Protein AF-A0A4R8V2K6-F1 (afdb_monomer_lite)

Organism: NCBI:txid1259145

pLDDT: mean 84.8, std 14.38, range [39.97, 96.62]

Structure (mmCIF, N/CA/C/O backbone):
data_AF-A0A4R8V2K6-F1
#
_entry.id   AF-A0A4R8V2K6-F1
#
loop_
_atom_site.group_PDB
_atom_site.id
_atom_site.type_symbol
_atom_site.label_atom_id
_atom_site.label_alt_id
_atom_site.label_comp_id
_atom_site.label_asym_id
_atom_site.label_entity_id
_atom_site.label_seq_id
_atom_site.pdbx_PDB_ins_code
_atom_site.Cartn_x
_atom_site.Cartn_y
_atom_site.Cartn_z
_atom_site.occupancy
_atom_site.B_iso_or_equiv
_atom_site.auth_seq_id
_atom_site.auth_comp_id
_atom_site.auth_asym_id
_atom_site.auth_atom_id
_atom_site.pdbx_PDB_model_num
ATOM 1 N N . MET A 1 1 ? -30.442 10.013 39.631 1.00 39.97 1 MET A N 1
ATOM 2 C CA . MET A 1 1 ? -30.059 8.666 39.160 1.00 39.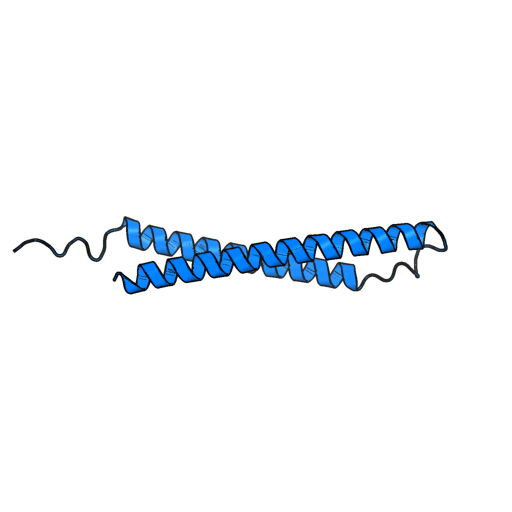97 1 MET A CA 1
ATOM 3 C C . MET A 1 1 ? -30.163 8.704 37.647 1.00 39.97 1 MET A C 1
ATOM 5 O O . MET A 1 1 ? -31.081 8.143 37.078 1.00 39.97 1 MET A O 1
ATOM 9 N N . GLU A 1 2 ? -29.272 9.472 37.035 1.00 54.19 2 GLU A N 1
ATOM 10 C CA . GLU A 1 2 ? -29.142 9.714 35.597 1.00 54.19 2 GLU A CA 1
ATOM 11 C C . GLU A 1 2 ? -27.644 9.947 35.422 1.00 54.19 2 GLU A C 1
ATOM 13 O O . GLU A 1 2 ? -27.140 10.855 36.068 1.00 54.19 2 GLU A O 1
ATOM 18 N N . ASP A 1 3 ? -26.948 9.036 34.736 1.00 45.44 3 ASP A N 1
ATOM 19 C CA . ASP A 1 3 ? -25.587 9.195 34.179 1.00 45.44 3 ASP A CA 1
ATOM 20 C C . ASP A 1 3 ? -25.106 7.832 33.634 1.00 45.44 3 ASP A C 1
ATOM 22 O O . ASP A 1 3 ? -24.102 7.268 34.065 1.00 45.44 3 ASP A O 1
ATOM 26 N N . LEU A 1 4 ? -25.875 7.237 32.713 1.00 51.41 4 LEU A N 1
ATOM 27 C CA . LEU A 1 4 ? -25.501 5.987 32.024 1.00 51.41 4 LEU A CA 1
ATOM 28 C C . LEU A 1 4 ? -25.654 6.061 30.493 1.00 51.41 4 LEU A C 1
ATOM 30 O O . LEU A 1 4 ? -25.443 5.060 29.817 1.00 51.41 4 LEU A O 1
ATOM 34 N N . ASP A 1 5 ? -25.9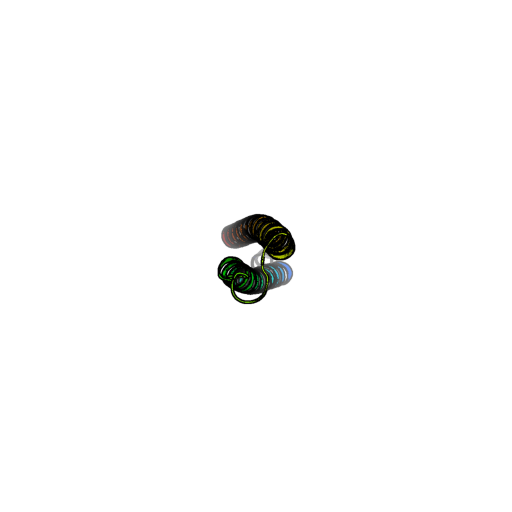34 7.241 29.931 1.00 49.78 5 ASP A N 1
ATOM 35 C CA . ASP A 1 5 ? -26.085 7.429 28.476 1.00 49.78 5 ASP A CA 1
ATOM 36 C C . ASP A 1 5 ? -24.766 7.764 27.749 1.00 49.78 5 ASP A C 1
ATOM 38 O O . ASP A 1 5 ? -24.729 7.846 26.521 1.00 49.78 5 ASP A O 1
ATOM 42 N N . TRP A 1 6 ? -23.647 7.926 28.468 1.00 49.69 6 TRP A N 1
ATOM 43 C CA . TRP A 1 6 ? -22.354 8.258 27.849 1.00 49.69 6 TRP A CA 1
ATOM 44 C C . TRP A 1 6 ? -21.572 7.036 27.331 1.00 49.69 6 TRP A C 1
ATOM 46 O O . TRP A 1 6 ? -20.768 7.170 26.410 1.00 49.69 6 TRP A O 1
ATOM 56 N N . LEU A 1 7 ? -21.842 5.829 27.845 1.00 49.75 7 LEU A N 1
ATOM 57 C CA . LEU A 1 7 ? -21.101 4.601 27.496 1.00 49.75 7 LEU A CA 1
ATOM 58 C C . LEU A 1 7 ? -21.394 4.070 26.077 1.00 49.75 7 LEU A C 1
ATOM 60 O O . LEU A 1 7 ? -20.751 3.131 25.616 1.00 49.75 7 LEU A O 1
ATOM 64 N N . GLY A 1 8 ? -22.347 4.677 25.366 1.00 50.88 8 GLY A N 1
ATOM 65 C CA . GLY A 1 8 ? -22.762 4.278 24.020 1.00 50.88 8 GLY A CA 1
ATOM 66 C C . GLY A 1 8 ? -23.064 5.458 23.103 1.00 50.88 8 GLY A C 1
ATOM 67 O O . GLY A 1 8 ? -23.957 5.355 22.265 1.00 50.88 8 GLY A O 1
ATOM 68 N N . SER A 1 9 ? -22.373 6.593 23.273 1.00 56.94 9 SER A N 1
ATOM 69 C CA . SER A 1 9 ? -22.601 7.769 22.426 1.00 56.94 9 SER A CA 1
ATOM 70 C C . SER A 1 9 ? -22.455 7.387 20.939 1.00 56.94 9 SER A C 1
ATOM 72 O O . SER A 1 9 ? -21.386 6.900 20.552 1.00 56.94 9 SER A O 1
ATOM 74 N N . PRO A 1 10 ? -23.482 7.617 20.092 1.00 61.12 10 PRO A N 1
ATOM 75 C CA . PRO A 1 10 ? -23.490 7.237 18.675 1.00 61.12 10 PRO A CA 1
ATOM 76 C C . PRO A 1 10 ? -22.226 7.665 17.921 1.00 61.12 10 PRO A C 1
ATOM 78 O O . PRO A 1 10 ? -21.720 6.925 17.079 1.00 61.12 10 PRO A O 1
ATOM 81 N N . GLY A 1 11 ? -21.645 8.807 18.307 1.00 70.75 11 GLY A N 1
ATOM 82 C CA . GLY A 1 11 ? -20.403 9.317 17.731 1.00 70.75 11 GLY A CA 1
ATOM 83 C C . GLY A 1 11 ? -19.188 8.402 17.933 1.00 70.75 11 GLY A C 1
ATOM 84 O O . GLY A 1 11 ? -18.347 8.319 17.042 1.00 70.75 11 GLY A O 1
ATOM 85 N N . HIS A 1 12 ? -19.092 7.663 19.044 1.00 71.75 12 HIS A N 1
ATOM 86 C CA . HIS A 1 12 ? -17.969 6.746 19.302 1.00 71.75 12 HIS A CA 1
ATOM 87 C C . HIS A 1 12 ? -18.073 5.471 18.463 1.00 71.75 12 HIS A C 1
ATOM 89 O O . HIS A 1 12 ? -17.088 5.028 17.866 1.00 71.75 12 HIS A O 1
ATOM 95 N N . THR A 1 13 ? -19.272 4.892 18.370 1.00 79.38 13 THR A N 1
ATOM 96 C CA . THR A 1 13 ? -19.520 3.708 17.538 1.00 79.38 13 THR A CA 1
ATOM 97 C C . THR A 1 13 ? -19.333 4.030 16.054 1.00 79.38 13 THR A C 1
ATOM 99 O O . THR A 1 13 ? -18.708 3.251 15.328 1.00 79.38 13 THR A O 1
ATOM 102 N N . GLU A 1 14 ? -19.798 5.199 15.606 1.00 83.31 14 GLU A N 1
ATOM 103 C CA . GLU A 1 14 ? -19.567 5.703 14.248 1.00 83.31 14 GLU A CA 1
ATOM 104 C C . GLU A 1 14 ? -18.078 5.948 13.972 1.00 83.31 14 GLU A C 1
ATOM 106 O O . GLU A 1 14 ? -17.571 5.564 12.913 1.00 83.31 14 GLU A O 1
ATOM 111 N N . HIS A 1 15 ? -17.345 6.509 14.938 1.00 85.31 15 HIS A N 1
ATOM 112 C CA . HIS A 1 15 ? -15.910 6.747 14.808 1.00 85.31 15 HIS A CA 1
ATOM 113 C C . HIS A 1 15 ? -15.107 5.439 14.702 1.00 85.31 15 HIS A C 1
ATOM 115 O O . HIS A 1 15 ? -14.284 5.286 13.793 1.00 85.31 15 HIS A O 1
ATOM 121 N N . LEU A 1 16 ? -15.398 4.442 15.545 1.00 89.31 16 LEU A N 1
ATOM 122 C CA . LEU A 1 16 ? -14.796 3.106 15.448 1.00 89.31 16 LEU A CA 1
ATOM 123 C C . LEU A 1 16 ? -15.124 2.421 14.115 1.00 89.31 16 LEU A C 1
ATOM 125 O O . LEU A 1 16 ? -14.249 1.803 13.498 1.00 89.31 16 LEU A O 1
ATOM 129 N N . ALA A 1 17 ? -16.363 2.540 13.630 1.00 89.56 17 ALA A N 1
ATOM 130 C CA . ALA A 1 17 ? -16.753 2.007 12.327 1.00 89.56 17 ALA A CA 1
ATOM 131 C C . ALA A 1 17 ? -15.970 2.673 11.179 1.00 89.56 17 ALA A C 1
ATOM 133 O O . ALA A 1 17 ? -15.505 1.981 10.263 1.00 89.56 17 ALA A O 1
ATOM 134 N N . ALA A 1 18 ? -15.762 3.991 11.251 1.00 90.81 18 ALA A N 1
ATOM 135 C CA . ALA A 1 18 ? -14.960 4.738 10.287 1.00 90.81 18 ALA A CA 1
ATOM 136 C C . ALA A 1 18 ? -13.490 4.284 10.291 1.00 90.81 18 ALA A C 1
ATOM 138 O O . ALA A 1 18 ? -12.957 3.963 9.225 1.00 90.81 18 ALA A O 1
ATOM 139 N N . LEU A 1 19 ? -12.862 4.158 11.465 1.00 91.25 19 LEU A N 1
ATOM 140 C CA . LEU A 1 19 ? -11.477 3.685 11.603 1.00 91.25 19 LEU A CA 1
ATOM 141 C C . LEU A 1 19 ? -11.300 2.255 11.072 1.00 91.25 19 LEU A C 1
ATOM 143 O O . LEU A 1 19 ? -10.376 1.977 10.304 1.00 91.25 19 LEU A O 1
ATOM 147 N N . ARG A 1 20 ? -12.229 1.345 11.389 1.00 92.31 20 ARG A N 1
ATOM 148 C CA . ARG A 1 20 ? -12.226 -0.032 10.856 1.00 92.31 20 ARG A CA 1
ATOM 149 C C . ARG A 1 20 ? -12.386 -0.055 9.333 1.00 92.31 20 ARG A C 1
ATOM 151 O O . ARG A 1 20 ? -11.760 -0.868 8.649 1.00 92.31 20 ARG A O 1
ATOM 158 N N . SER A 1 21 ? -13.204 0.839 8.776 1.00 93.81 21 SER A N 1
ATOM 159 C CA . SER A 1 21 ? -13.349 1.005 7.325 1.00 93.81 21 SER A CA 1
ATOM 160 C C . SER A 1 21 ? -12.058 1.511 6.674 1.00 93.81 21 SER A C 1
ATOM 162 O O . SER A 1 21 ? -11.598 0.923 5.694 1.00 93.81 21 SER A O 1
ATOM 164 N N . GLN A 1 22 ? -11.428 2.538 7.251 1.00 93.00 22 GLN A N 1
ATOM 165 C CA . GLN A 1 22 ? -10.145 3.073 6.786 1.00 93.00 22 GLN A CA 1
ATOM 166 C C . GLN A 1 22 ? -9.041 2.012 6.824 1.00 93.00 22 GLN A C 1
ATOM 168 O O . GLN A 1 22 ? -8.348 1.825 5.824 1.00 93.00 22 GLN A O 1
ATOM 173 N N . ARG A 1 23 ? -8.942 1.240 7.914 1.00 93.25 23 ARG A N 1
ATOM 174 C CA . ARG A 1 23 ? -7.998 0.118 8.042 1.00 93.25 23 ARG A CA 1
ATOM 175 C C . ARG A 1 23 ? -8.152 -0.894 6.907 1.00 93.25 23 ARG A C 1
ATOM 177 O O . ARG A 1 23 ? -7.161 -1.279 6.297 1.00 93.25 23 ARG A O 1
ATOM 184 N N . ARG A 1 24 ? -9.388 -1.295 6.579 1.00 94.75 24 ARG A N 1
ATOM 185 C CA . ARG A 1 24 ? -9.654 -2.221 5.458 1.00 94.75 24 ARG A CA 1
ATOM 186 C C . ARG A 1 24 ? -9.199 -1.655 4.114 1.00 94.75 24 ARG A C 1
ATOM 188 O O . ARG A 1 24 ? -8.613 -2.386 3.323 1.00 94.75 24 ARG A O 1
ATOM 195 N N . ARG A 1 25 ? -9.439 -0.364 3.863 1.00 94.69 25 ARG A N 1
ATOM 196 C CA . ARG A 1 25 ? -8.999 0.299 2.624 1.00 94.69 25 ARG A CA 1
ATOM 197 C C . ARG A 1 25 ? -7.474 0.354 2.519 1.00 94.69 25 ARG A C 1
ATOM 199 O O . ARG A 1 25 ? -6.940 0.062 1.456 1.00 94.69 25 ARG A O 1
ATOM 206 N N . LEU A 1 26 ? -6.780 0.675 3.613 1.00 94.75 26 LEU A N 1
ATOM 207 C CA . LEU A 1 26 ? -5.313 0.702 3.641 1.00 94.75 26 LEU A CA 1
ATOM 208 C C . LEU A 1 26 ? -4.695 -0.683 3.451 1.00 94.75 26 LEU A C 1
ATOM 210 O O . LEU A 1 26 ? -3.685 -0.799 2.760 1.00 94.75 26 LEU A O 1
ATOM 214 N N . LEU A 1 27 ? -5.309 -1.725 4.019 1.00 94.38 27 LEU A N 1
ATOM 215 C CA . LEU A 1 27 ? -4.893 -3.110 3.794 1.00 94.38 27 LEU A CA 1
ATOM 216 C C . LEU A 1 27 ? -4.994 -3.485 2.313 1.00 94.38 27 LEU A C 1
ATOM 218 O O . LEU A 1 27 ? -4.020 -3.978 1.753 1.00 94.38 27 LEU A O 1
ATOM 222 N N . GLY A 1 28 ? -6.129 -3.186 1.670 1.00 95.12 28 GLY A N 1
ATOM 223 C CA . GLY A 1 28 ? -6.308 -3.415 0.232 1.00 95.12 28 GLY A CA 1
ATOM 224 C C . GLY A 1 28 ? -5.248 -2.696 -0.603 1.00 95.12 28 GLY A C 1
ATOM 225 O O . GLY A 1 28 ? -4.523 -3.331 -1.360 1.00 95.12 28 GLY A O 1
ATOM 226 N N . LEU A 1 29 ? -5.063 -1.395 -0.366 1.00 94.69 29 LEU A N 1
ATOM 227 C CA . LEU A 1 29 ? -4.057 -0.595 -1.070 1.00 94.69 29 LEU A CA 1
ATOM 228 C C . LEU A 1 29 ? -2.624 -1.120 -0.862 1.00 94.69 29 LEU A C 1
ATOM 230 O O . LEU A 1 29 ? -1.802 -1.082 -1.775 1.00 94.69 29 LEU A O 1
ATOM 234 N N . THR A 1 30 ? -2.313 -1.611 0.339 1.00 96.25 30 THR A N 1
ATOM 235 C CA . THR A 1 30 ? -1.000 -2.195 0.651 1.00 96.25 30 THR A CA 1
ATOM 236 C C . THR A 1 30 ? -0.758 -3.465 -0.155 1.00 96.25 30 THR A C 1
ATOM 238 O O . THR A 1 30 ? 0.337 -3.642 -0.691 1.00 96.25 30 THR A O 1
ATOM 241 N N . GLU A 1 31 ? -1.760 -4.337 -0.265 1.00 96.44 31 GLU A N 1
ATOM 242 C CA . GLU A 1 31 ? -1.651 -5.554 -1.071 1.00 96.44 31 GLU A CA 1
ATOM 243 C C . GLU A 1 31 ? -1.525 -5.245 -2.566 1.00 96.44 31 GLU A C 1
ATOM 245 O O . GLU A 1 31 ? -0.637 -5.803 -3.216 1.00 96.44 31 GLU A O 1
ATOM 250 N N . ASP A 1 32 ? -2.297 -4.286 -3.082 1.00 96.62 32 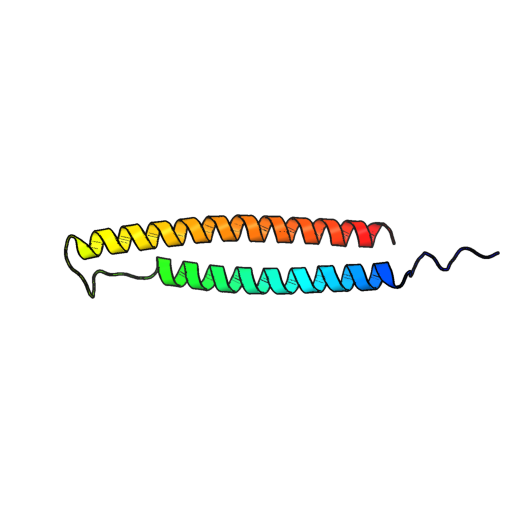ASP A N 1
ATOM 251 C CA . ASP A 1 32 ? -2.200 -3.839 -4.478 1.00 96.62 32 ASP A CA 1
ATOM 252 C C . ASP A 1 32 ? -0.783 -3.331 -4.802 1.00 96.62 32 ASP A C 1
ATOM 254 O 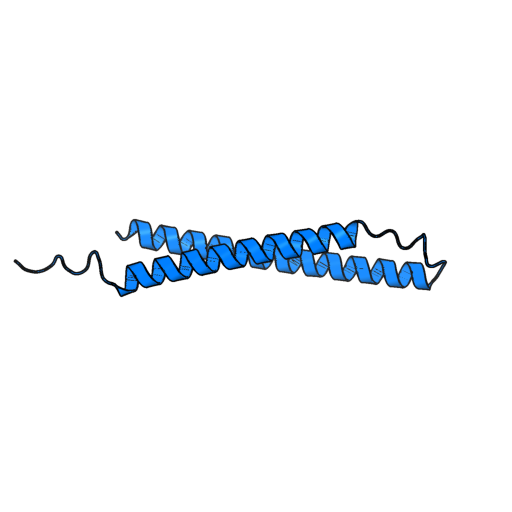O . ASP A 1 32 ? -0.165 -3.715 -5.800 1.00 96.62 32 ASP A O 1
ATOM 258 N N . ILE A 1 33 ? -0.206 -2.508 -3.919 1.00 95.00 33 ILE A N 1
ATOM 259 C CA . ILE A 1 33 ? 1.150 -1.972 -4.102 1.00 95.00 33 ILE A CA 1
ATOM 260 C C . ILE A 1 33 ? 2.209 -3.072 -3.984 1.00 95.00 33 ILE A C 1
ATOM 262 O O . ILE A 1 33 ? 3.173 -3.075 -4.756 1.00 95.00 33 ILE A O 1
ATOM 266 N N . ARG A 1 34 ? 2.046 -4.032 -3.062 1.00 95.50 34 ARG A N 1
ATOM 267 C CA . ARG A 1 34 ? 2.935 -5.204 -2.957 1.00 95.50 34 ARG A CA 1
ATOM 268 C C . ARG A 1 34 ? 2.902 -6.040 -4.228 1.00 95.50 34 ARG A C 1
ATOM 270 O O . ARG A 1 34 ? 3.951 -6.509 -4.673 1.00 95.50 34 ARG A O 1
ATOM 277 N N . GLU A 1 35 ? 1.728 -6.235 -4.821 1.00 95.75 35 GLU A N 1
ATOM 278 C CA . GLU A 1 35 ? 1.600 -6.944 -6.091 1.00 95.75 35 GLU A CA 1
ATOM 279 C C . GLU A 1 35 ? 2.360 -6.223 -7.206 1.00 95.75 35 GLU A C 1
ATOM 281 O O . GLU A 1 35 ? 3.214 -6.835 -7.853 1.00 95.75 35 GLU A O 1
ATOM 286 N N . VAL A 1 36 ? 2.119 -4.922 -7.386 1.00 94.31 36 VAL A N 1
ATOM 287 C CA . VAL A 1 36 ? 2.807 -4.119 -8.408 1.00 94.31 36 VAL A CA 1
ATOM 288 C C . VAL A 1 36 ? 4.320 -4.140 -8.196 1.00 94.31 36 VAL A C 1
ATOM 290 O O . VAL A 1 36 ? 5.066 -4.369 -9.147 1.00 94.31 36 VAL A O 1
ATOM 293 N N . GLN A 1 37 ? 4.790 -3.979 -6.956 1.00 93.56 37 GLN A N 1
ATOM 294 C CA . GLN A 1 37 ? 6.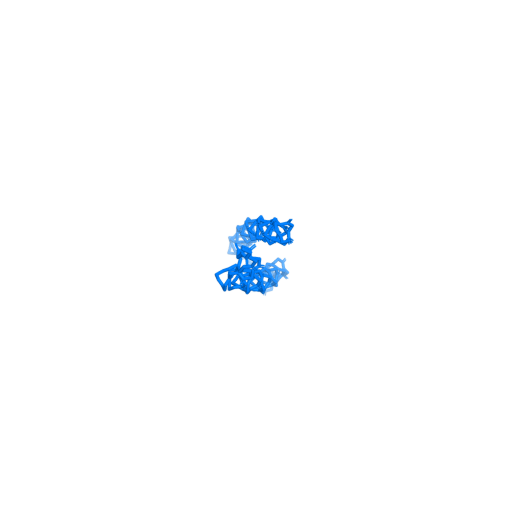216 -4.028 -6.638 1.00 93.56 37 GLN A CA 1
ATOM 295 C C . GLN A 1 37 ? 6.840 -5.380 -7.014 1.00 93.56 37 GLN A C 1
ATOM 297 O O . GLN A 1 37 ? 7.901 -5.404 -7.639 1.00 93.56 37 GLN A O 1
ATOM 302 N N . ARG A 1 38 ? 6.185 -6.502 -6.676 1.00 92.62 38 ARG A N 1
ATOM 303 C CA . ARG A 1 38 ? 6.656 -7.850 -7.044 1.00 92.62 38 ARG A CA 1
ATOM 304 C C . ARG A 1 38 ? 6.711 -8.034 -8.556 1.00 92.62 38 ARG A C 1
ATOM 306 O O . ARG A 1 38 ? 7.700 -8.557 -9.063 1.00 92.62 38 ARG A O 1
ATOM 313 N N . ARG A 1 39 ? 5.677 -7.580 -9.270 1.00 92.31 39 ARG A N 1
ATOM 314 C CA . ARG A 1 39 ? 5.616 -7.662 -10.735 1.00 92.31 39 ARG A CA 1
ATOM 315 C C . ARG A 1 39 ? 6.755 -6.881 -11.376 1.00 92.31 39 ARG A C 1
ATOM 317 O O . ARG A 1 39 ? 7.447 -7.437 -12.216 1.00 92.31 39 ARG A O 1
ATOM 324 N N . LEU A 1 40 ? 6.990 -5.643 -10.940 1.00 89.88 40 LEU A N 1
ATOM 325 C CA . LEU A 1 40 ? 8.074 -4.801 -11.451 1.00 89.88 40 LEU A CA 1
ATOM 326 C C . LEU A 1 40 ? 9.463 -5.369 -11.142 1.00 89.88 40 LEU A C 1
ATOM 328 O O . LEU A 1 40 ? 10.331 -5.355 -12.009 1.00 89.88 40 LEU A O 1
ATOM 332 N N . ALA A 1 41 ? 9.671 -5.898 -9.935 1.00 85.81 41 ALA A N 1
ATOM 333 C CA . ALA A 1 41 ? 10.941 -6.513 -9.549 1.00 85.81 41 ALA A CA 1
ATOM 334 C C . ALA A 1 41 ? 11.250 -7.804 -10.329 1.00 85.81 41 ALA A C 1
ATOM 336 O O . ALA A 1 41 ? 12.417 -8.167 -10.461 1.00 85.81 41 ALA A O 1
ATOM 337 N N . GLY A 1 42 ? 10.218 -8.489 -10.832 1.00 85.81 42 GLY A N 1
ATOM 338 C CA . GLY A 1 42 ? 10.340 -9.697 -11.648 1.00 85.81 42 GLY A CA 1
ATOM 339 C C . GLY A 1 42 ? 10.488 -9.449 -13.152 1.00 85.81 42 GLY A C 1
ATOM 340 O O . GLY A 1 42 ? 10.634 -10.416 -13.894 1.00 85.81 42 GLY A O 1
ATOM 341 N N . LEU A 1 43 ? 10.435 -8.197 -13.622 1.00 83.94 43 LEU A N 1
ATOM 342 C CA . LEU A 1 43 ? 10.630 -7.892 -15.040 1.00 83.94 43 LEU A CA 1
ATOM 343 C C . LEU A 1 43 ? 12.103 -8.072 -15.426 1.00 83.94 43 LEU A C 1
ATOM 345 O O . LEU A 1 43 ? 12.974 -7.373 -14.904 1.00 83.94 43 LEU A O 1
ATOM 349 N N . ASP A 1 44 ? 12.370 -8.953 -16.392 1.00 71.31 44 ASP A N 1
ATOM 350 C CA . ASP A 1 44 ? 13.657 -9.015 -17.082 1.00 71.31 44 ASP A CA 1
ATOM 351 C C . ASP A 1 44 ? 13.561 -8.310 -18.451 1.00 71.31 44 ASP A C 1
ATOM 353 O O . ASP A 1 44 ? 12.925 -8.821 -19.372 1.00 71.31 44 ASP A O 1
ATOM 357 N N . PRO A 1 45 ? 14.180 -7.128 -18.625 1.00 68.38 45 PRO A N 1
ATOM 358 C CA . PRO A 1 45 ? 14.160 -6.405 -19.895 1.00 68.38 45 PRO A CA 1
ATOM 359 C C . PRO A 1 45 ? 15.102 -6.993 -20.959 1.00 68.38 45 PRO A C 1
ATOM 361 O O . PRO A 1 45 ? 15.151 -6.462 -22.074 1.00 68.38 45 PRO A O 1
ATOM 364 N N . SER A 1 46 ? 15.870 -8.042 -20.632 1.00 67.75 46 SER A N 1
ATOM 365 C CA . SER A 1 46 ? 16.845 -8.662 -21.539 1.00 67.75 46 SER A CA 1
ATOM 366 C C . SER A 1 46 ? 16.226 -9.225 -22.826 1.00 67.75 46 SER A C 1
ATOM 368 O O . SER A 1 46 ? 16.917 -9.304 -23.844 1.00 67.75 46 SER A O 1
ATOM 370 N N . GLU A 1 47 ? 14.927 -9.541 -22.814 1.00 64.94 47 GLU A N 1
ATOM 371 C CA . GLU A 1 47 ? 14.209 -10.083 -23.973 1.00 64.94 47 GLU A CA 1
ATOM 372 C C . GLU A 1 47 ? 13.911 -9.040 -25.062 1.00 64.94 47 GLU A C 1
ATOM 374 O O . GLU A 1 47 ? 13.803 -9.395 -26.236 1.00 64.94 47 GLU A O 1
ATOM 379 N N . PHE A 1 48 ? 13.815 -7.752 -24.713 1.00 67.44 48 PHE A N 1
ATOM 380 C CA . PHE A 1 48 ? 13.302 -6.730 -25.636 1.00 67.44 48 PHE A CA 1
ATOM 381 C C . PHE A 1 48 ? 14.358 -5.722 -26.078 1.00 67.44 48 PHE A C 1
ATOM 383 O O . PHE A 1 48 ? 14.348 -5.303 -27.237 1.00 67.44 48 PHE A O 1
ATOM 390 N N . TRP A 1 49 ? 15.290 -5.339 -25.199 1.00 70.62 49 TRP A N 1
ATOM 391 C CA . TRP A 1 49 ? 16.244 -4.257 -25.461 1.00 70.62 49 TRP A CA 1
ATOM 392 C C . TRP A 1 49 ? 17.685 -4.668 -25.165 1.00 70.62 49 TRP A C 1
ATOM 394 O O . TRP A 1 49 ? 17.965 -5.377 -24.204 1.00 70.62 49 TRP A O 1
ATOM 404 N N . ARG A 1 50 ? 18.625 -4.169 -25.978 1.00 78.12 50 ARG A N 1
ATOM 405 C CA . ARG A 1 50 ? 20.069 -4.401 -25.813 1.00 78.12 50 ARG A CA 1
ATOM 406 C C . ARG A 1 50 ? 20.807 -3.091 -25.532 1.00 78.12 50 ARG A C 1
ATOM 408 O O . ARG A 1 50 ? 20.504 -2.054 -26.120 1.00 78.12 50 ARG A O 1
ATOM 415 N N . GLY A 1 51 ? 21.819 -3.140 -24.667 1.00 82.19 51 GLY A N 1
ATOM 416 C CA . GLY A 1 51 ? 22.776 -2.043 -24.476 1.00 82.19 51 GLY A CA 1
ATOM 417 C C . GLY A 1 51 ? 22.261 -0.887 -23.606 1.00 82.19 51 GLY A C 1
ATOM 418 O O . GLY A 1 51 ? 21.812 -1.098 -22.482 1.00 82.19 51 GLY A O 1
ATOM 419 N N . GLY A 1 52 ? 22.385 0.356 -24.086 1.00 83.44 52 GLY A N 1
ATOM 420 C CA . GLY A 1 52 ? 22.102 1.567 -23.296 1.00 83.44 52 GLY A CA 1
ATOM 421 C C . GLY A 1 52 ? 20.644 1.708 -22.844 1.00 83.44 52 GLY A C 1
ATOM 422 O O . GLY A 1 52 ? 20.401 2.045 -21.689 1.00 83.44 52 GLY A O 1
ATOM 423 N N . ALA A 1 53 ? 19.685 1.377 -23.715 1.00 83.62 53 ALA A N 1
ATOM 424 C CA . ALA A 1 53 ? 18.256 1.426 -23.394 1.00 83.62 53 ALA A CA 1
ATOM 425 C C . ALA A 1 53 ? 17.862 0.403 -22.315 1.00 83.62 53 ALA A C 1
ATOM 427 O O . ALA A 1 53 ? 17.061 0.706 -21.435 1.00 83.62 53 ALA A O 1
ATOM 428 N N . GLN A 1 54 ? 18.483 -0.782 -22.334 1.00 85.38 54 GLN A N 1
ATOM 429 C CA . GLN A 1 54 ? 18.279 -1.812 -21.314 1.00 85.38 54 GLN A CA 1
ATOM 430 C C . GLN A 1 54 ? 18.744 -1.331 -19.932 1.00 85.38 54 GLN A C 1
ATOM 432 O O . GLN A 1 54 ? 18.040 -1.532 -18.946 1.00 85.38 54 GLN A O 1
ATOM 437 N N . ARG A 1 55 ? 19.910 -0.669 -19.862 1.00 85.81 55 ARG A N 1
ATOM 438 C CA . ARG A 1 55 ? 20.432 -0.098 -18.610 1.00 85.81 55 ARG A CA 1
ATOM 439 C C . ARG A 1 55 ? 19.517 0.997 -18.068 1.00 85.81 55 ARG A C 1
ATOM 441 O O . ARG A 1 55 ? 19.048 0.870 -16.948 1.00 85.81 55 ARG A O 1
ATOM 448 N N . ALA A 1 56 ? 19.178 1.988 -18.895 1.00 88.50 56 ALA A N 1
ATOM 449 C CA . ALA A 1 56 ? 18.307 3.090 -18.483 1.00 88.50 56 ALA A CA 1
ATOM 450 C C . ALA A 1 56 ? 16.931 2.602 -17.996 1.00 88.50 56 ALA A C 1
ATOM 452 O O . ALA A 1 56 ? 16.403 3.104 -17.005 1.00 88.50 56 ALA A O 1
ATOM 453 N N . TYR A 1 57 ? 16.357 1.593 -18.658 1.00 87.94 57 TYR A N 1
ATOM 454 C CA . TYR A 1 57 ? 15.112 0.980 -18.207 1.00 87.94 57 TYR A CA 1
ATOM 455 C C . TYR A 1 57 ? 15.269 0.268 -16.865 1.00 87.94 57 TYR A C 1
ATOM 457 O O . TYR A 1 57 ? 14.448 0.460 -15.972 1.00 87.94 57 TYR A O 1
ATOM 465 N N . ARG A 1 58 ? 16.331 -0.531 -16.702 1.00 87.00 58 ARG A N 1
ATOM 466 C CA . ARG A 1 58 ? 16.611 -1.233 -15.446 1.00 87.00 58 ARG A CA 1
ATOM 467 C C . ARG A 1 58 ? 16.757 -0.255 -14.284 1.00 87.00 58 ARG A C 1
ATOM 469 O O . ARG A 1 58 ? 16.136 -0.474 -13.247 1.00 87.00 58 ARG A O 1
ATOM 476 N N . ASP A 1 59 ? 17.518 0.815 -14.483 1.00 89.75 59 ASP A N 1
ATOM 477 C CA . ASP A 1 59 ? 17.725 1.857 -13.479 1.00 89.75 59 ASP A CA 1
ATOM 478 C C . ASP A 1 59 ? 16.381 2.498 -13.107 1.00 89.75 59 ASP A C 1
ATOM 480 O O . ASP A 1 59 ? 16.032 2.598 -11.930 1.00 89.75 59 ASP A O 1
ATOM 484 N N . ARG A 1 60 ? 15.541 2.806 -14.107 1.00 91.81 60 ARG A N 1
ATOM 485 C CA . ARG A 1 60 ? 14.212 3.375 -13.864 1.00 91.81 60 ARG A CA 1
ATOM 486 C C . ARG A 1 60 ? 13.277 2.432 -13.104 1.00 91.81 60 ARG A C 1
ATOM 488 O O . ARG A 1 60 ? 12.536 2.879 -12.231 1.00 91.81 60 ARG A O 1
ATOM 495 N N . ILE A 1 61 ? 13.294 1.136 -13.411 1.00 91.00 61 ILE A N 1
ATOM 496 C CA . ILE A 1 61 ? 12.517 0.136 -12.664 1.00 91.00 61 ILE A CA 1
ATOM 497 C C . ILE A 1 61 ? 13.000 0.050 -11.215 1.00 91.00 61 ILE A C 1
ATOM 499 O O . ILE A 1 61 ? 12.174 -0.003 -10.305 1.00 91.00 61 ILE A O 1
ATOM 503 N N . GLN A 1 62 ? 14.314 0.083 -10.981 1.00 90.31 62 GLN A N 1
ATOM 504 C CA . GLN A 1 62 ? 14.876 0.067 -9.630 1.00 90.31 62 GLN A CA 1
ATOM 505 C C . GLN A 1 62 ? 14.459 1.295 -8.815 1.00 90.31 62 GLN A C 1
ATOM 507 O O . GLN A 1 62 ? 14.060 1.138 -7.660 1.00 90.31 62 GLN A O 1
ATOM 512 N N . GLU A 1 63 ? 14.479 2.488 -9.414 1.00 93.69 63 GLU A N 1
ATOM 513 C CA . GLU A 1 63 ? 13.966 3.714 -8.787 1.00 93.69 63 GLU A CA 1
ATOM 514 C C . GLU A 1 63 ? 12.490 3.569 -8.394 1.00 93.69 63 GLU A C 1
ATOM 516 O O . GLU A 1 63 ? 12.121 3.836 -7.252 1.00 93.69 63 GLU A O 1
ATOM 521 N N . ILE A 1 64 ? 11.644 3.086 -9.311 1.00 94.56 64 ILE A N 1
ATOM 522 C CA . ILE A 1 64 ? 10.211 2.898 -9.039 1.00 94.56 64 ILE A CA 1
ATOM 523 C C . ILE A 1 64 ? 10.006 1.881 -7.911 1.00 94.56 64 ILE A C 1
ATOM 525 O O . ILE A 1 64 ? 9.244 2.135 -6.981 1.00 94.56 64 ILE A O 1
ATOM 529 N N . VAL A 1 65 ? 10.700 0.740 -7.948 1.00 92.69 65 VAL A N 1
ATOM 530 C CA . VAL A 1 65 ? 10.612 -0.291 -6.900 1.00 92.69 65 VAL A CA 1
ATOM 531 C C . VAL A 1 65 ? 11.046 0.259 -5.538 1.00 92.69 65 VAL A C 1
ATOM 533 O O . VAL A 1 65 ? 10.437 -0.092 -4.521 1.00 92.69 65 VAL A O 1
ATOM 536 N N . HIS A 1 66 ? 12.065 1.123 -5.509 1.00 93.31 66 HIS A N 1
ATOM 537 C CA . HIS A 1 66 ? 12.515 1.802 -4.298 1.00 93.31 66 HIS A CA 1
ATOM 538 C C . HIS A 1 66 ? 11.443 2.749 -3.744 1.00 93.31 66 HIS A C 1
ATOM 540 O O . HIS A 1 66 ? 11.103 2.658 -2.564 1.00 93.31 66 HIS A O 1
ATOM 546 N N . GLU A 1 67 ? 10.853 3.595 -4.588 1.00 95.50 67 GLU A N 1
ATOM 547 C CA . GLU A 1 67 ? 9.780 4.509 -4.1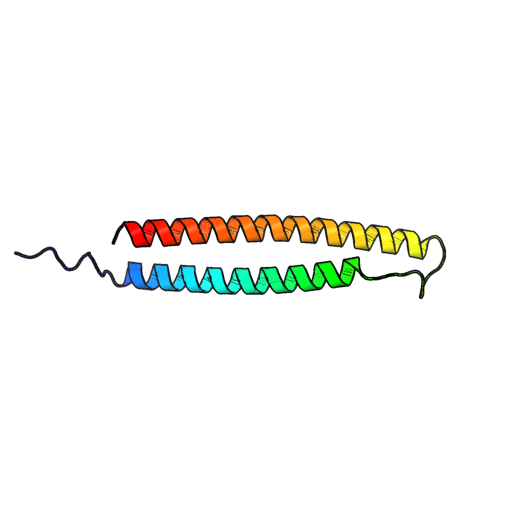79 1.00 95.50 67 GLU A CA 1
ATOM 548 C C . GLU A 1 67 ? 8.535 3.756 -3.688 1.00 95.50 67 GLU A C 1
ATOM 550 O O . GLU A 1 67 ? 7.992 4.081 -2.632 1.00 95.50 67 GLU A O 1
ATOM 555 N N . LEU A 1 68 ? 8.136 2.666 -4.357 1.00 94.44 68 LEU A N 1
ATOM 556 C CA . LEU A 1 68 ? 7.046 1.804 -3.877 1.00 94.44 68 LEU A CA 1
ATOM 557 C C . LEU A 1 68 ? 7.349 1.212 -2.495 1.00 94.44 68 LEU A C 1
ATOM 559 O O . LEU A 1 68 ? 6.453 1.086 -1.662 1.00 94.44 68 LEU A O 1
ATOM 563 N N . ARG A 1 69 ? 8.617 0.891 -2.211 1.00 93.94 69 ARG A N 1
ATOM 564 C CA . ARG A 1 69 ? 9.034 0.413 -0.886 1.00 93.94 69 ARG A CA 1
ATOM 565 C C . ARG A 1 69 ? 8.822 1.478 0.187 1.00 93.94 69 ARG A C 1
ATOM 567 O O . ARG A 1 69 ? 8.359 1.142 1.271 1.00 93.94 69 ARG A O 1
ATOM 574 N N . ARG A 1 70 ? 9.117 2.746 -0.118 1.00 96.06 70 ARG A N 1
ATOM 575 C CA . ARG A 1 70 ? 8.870 3.877 0.794 1.00 96.06 70 ARG A CA 1
ATOM 576 C C . ARG A 1 70 ? 7.377 4.068 1.050 1.00 96.06 70 ARG A C 1
ATOM 578 O O . ARG A 1 70 ? 6.975 4.211 2.199 1.00 96.06 70 ARG A O 1
ATOM 585 N N . VAL A 1 71 ? 6.548 3.982 0.008 1.00 95.94 71 VAL A N 1
ATOM 586 C CA . VAL A 1 71 ? 5.082 4.041 0.152 1.00 95.94 71 VAL A CA 1
ATOM 587 C C . VAL A 1 71 ? 4.566 2.924 1.064 1.00 95.94 71 VAL A C 1
ATOM 589 O O . VAL A 1 71 ? 3.747 3.183 1.941 1.00 95.94 71 VAL A O 1
ATOM 592 N N . LEU A 1 72 ? 5.076 1.697 0.917 1.00 95.50 72 LEU A N 1
ATOM 593 C CA . LEU A 1 72 ? 4.697 0.576 1.785 1.00 95.50 72 LEU A CA 1
ATOM 594 C C . LEU A 1 72 ? 5.067 0.800 3.257 1.00 95.50 72 LEU A C 1
ATOM 596 O O . LEU A 1 72 ? 4.313 0.373 4.133 1.00 95.50 72 LEU A O 1
ATOM 600 N N . VAL A 1 73 ? 6.185 1.475 3.539 1.00 96.38 73 VAL A N 1
ATOM 601 C CA . VAL A 1 73 ? 6.551 1.868 4.911 1.00 96.38 73 VAL A CA 1
ATOM 602 C C . VAL A 1 73 ? 5.502 2.824 5.477 1.00 96.38 73 VAL A C 1
ATOM 604 O O . VAL A 1 73 ? 4.909 2.515 6.507 1.00 96.38 73 VAL A O 1
ATOM 607 N N . TYR A 1 74 ? 5.172 3.903 4.762 1.00 96.44 74 TYR A N 1
ATOM 608 C CA . TYR A 1 74 ? 4.157 4.862 5.219 1.00 96.44 74 TYR A CA 1
ATOM 609 C C . TYR A 1 74 ? 2.772 4.231 5.408 1.00 96.44 74 TYR A C 1
ATOM 611 O O . TYR A 1 74 ? 2.061 4.548 6.361 1.00 96.44 74 TYR A O 1
ATOM 619 N N . LEU A 1 75 ? 2.378 3.306 4.529 1.00 94.62 75 LEU A N 1
ATOM 620 C CA . LEU A 1 75 ? 1.118 2.575 4.679 1.00 94.62 75 LEU A CA 1
ATOM 621 C C . LEU A 1 75 ? 1.118 1.659 5.903 1.00 94.62 75 LEU A C 1
ATOM 623 O O . LEU A 1 75 ? 0.071 1.492 6.529 1.00 94.62 75 LEU A O 1
ATOM 627 N N . THR A 1 76 ? 2.264 1.069 6.240 1.00 94.44 76 THR A N 1
ATOM 628 C CA . THR A 1 76 ? 2.417 0.235 7.439 1.00 94.44 76 THR A CA 1
ATOM 629 C C . THR A 1 76 ? 2.304 1.096 8.697 1.00 94.44 76 THR A C 1
ATOM 631 O O . THR A 1 76 ? 1.487 0.797 9.564 1.00 94.44 76 THR A O 1
ATOM 634 N N . GLU A 1 77 ? 3.017 2.222 8.748 1.00 96.25 77 GLU A N 1
ATOM 635 C CA . GLU A 1 77 ? 2.945 3.182 9.859 1.00 96.25 77 GLU A CA 1
ATOM 636 C C . GLU A 1 77 ? 1.514 3.707 10.073 1.00 96.25 77 GLU A C 1
ATOM 638 O O . GLU A 1 77 ? 1.021 3.766 11.203 1.00 96.25 77 GLU A O 1
ATOM 643 N N . ALA A 1 78 ? 0.803 4.036 8.989 1.00 94.94 78 ALA A N 1
ATOM 644 C CA . ALA A 1 78 ? -0.587 4.484 9.053 1.00 94.94 78 ALA A CA 1
ATOM 645 C C . ALA A 1 78 ? -1.527 3.400 9.612 1.00 94.94 78 ALA A C 1
ATOM 647 O O . ALA A 1 78 ? -2.416 3.697 10.415 1.00 94.94 78 ALA A O 1
ATOM 648 N N . GLN A 1 79 ? -1.329 2.137 9.222 1.00 94.62 79 GLN A N 1
ATOM 649 C CA . GLN A 1 79 ? -2.100 1.011 9.754 1.00 94.62 79 GLN A CA 1
ATOM 650 C C . GLN A 1 79 ? -1.833 0.788 11.243 1.00 94.62 79 GLN A C 1
ATOM 652 O O . GLN A 1 79 ? -2.781 0.604 12.005 1.00 94.62 79 GLN A O 1
ATOM 657 N N . GLU A 1 80 ? -0.571 0.852 11.668 1.00 94.94 80 GLU A N 1
ATOM 658 C CA . GLU A 1 80 ? -0.191 0.746 13.080 1.00 94.94 80 GLU A CA 1
ATOM 659 C C . GLU A 1 80 ? -0.776 1.885 13.917 1.00 94.94 80 GLU A C 1
ATOM 661 O O . GLU A 1 80 ? -1.187 1.675 15.059 1.00 94.94 80 GLU A O 1
ATOM 666 N N . GLN A 1 81 ? -0.833 3.099 13.367 1.00 95.62 81 GLN A N 1
ATOM 667 C CA . GLN A 1 81 ? -1.458 4.231 14.041 1.00 95.62 81 GLN A CA 1
ATOM 668 C C . GLN A 1 81 ? -2.969 4.025 14.209 1.00 95.62 81 GLN A C 1
ATOM 670 O O . GLN A 1 81 ? -3.480 4.210 15.310 1.00 95.62 81 GLN A O 1
ATOM 675 N N . ILE A 1 82 ? -3.677 3.591 13.160 1.00 94.00 82 ILE A N 1
ATOM 676 C CA . ILE A 1 82 ? -5.120 3.306 13.239 1.00 94.00 82 ILE A CA 1
ATOM 677 C C . ILE A 1 82 ? -5.403 2.173 14.228 1.00 94.00 82 ILE A C 1
ATOM 679 O O . ILE A 1 82 ? -6.337 2.272 15.018 1.00 94.00 82 ILE A O 1
ATOM 683 N N . GLU A 1 83 ? -4.594 1.115 14.219 1.00 94.38 83 GLU A N 1
ATOM 684 C CA . GLU A 1 83 ? -4.714 -0.001 15.160 1.00 94.38 83 GLU A CA 1
ATOM 685 C C . GLU A 1 83 ? -4.543 0.468 16.613 1.00 94.38 83 GLU A C 1
ATOM 687 O O . GLU A 1 83 ? -5.339 0.099 17.475 1.00 94.38 83 GLU A O 1
ATOM 692 N N . ARG A 1 84 ? -3.551 1.328 16.884 1.00 94.75 84 ARG A N 1
ATOM 693 C CA . ARG A 1 84 ? -3.362 1.937 18.210 1.00 94.75 84 ARG A CA 1
ATOM 694 C C . ARG A 1 84 ? -4.569 2.774 18.628 1.00 94.75 84 ARG A C 1
ATOM 696 O O . ARG A 1 84 ? -5.033 2.626 19.753 1.00 94.75 84 ARG A O 1
ATOM 703 N N . THR A 1 85 ? -5.101 3.598 17.727 1.00 92.38 85 THR A N 1
ATOM 704 C CA . THR A 1 85 ? -6.281 4.430 18.005 1.00 92.38 85 THR A CA 1
ATOM 705 C C . THR A 1 85 ? -7.528 3.586 18.272 1.00 92.38 85 THR A C 1
ATOM 707 O O . THR A 1 85 ? -8.250 3.871 19.220 1.00 92.38 85 THR A O 1
ATOM 710 N N . ILE A 1 86 ? -7.765 2.520 17.498 1.00 91.44 86 ILE A N 1
ATOM 711 C CA . ILE A 1 86 ? -8.883 1.594 17.741 1.00 91.44 86 ILE A CA 1
ATOM 712 C C . ILE A 1 86 ? -8.762 0.969 19.135 1.00 91.44 86 ILE A C 1
ATOM 714 O O . ILE A 1 86 ? -9.722 1.020 19.894 1.00 91.44 86 ILE A O 1
ATOM 718 N N . ARG A 1 87 ? -7.584 0.443 19.497 1.00 92.50 87 ARG A N 1
ATOM 719 C CA . ARG A 1 87 ? -7.369 -0.185 20.812 1.00 92.50 87 ARG A CA 1
ATOM 720 C C . ARG A 1 87 ? -7.546 0.789 21.969 1.00 92.50 87 ARG A C 1
ATOM 722 O O . ARG A 1 87 ? -8.064 0.396 23.005 1.00 92.50 87 ARG A O 1
ATOM 729 N N . GLN A 1 88 ? -7.111 2.037 21.803 1.00 90.94 88 GLN A N 1
ATOM 730 C CA . GLN A 1 88 ? -7.314 3.069 22.814 1.00 90.94 88 GLN A CA 1
ATOM 731 C C . GLN A 1 88 ? -8.811 3.333 23.031 1.00 90.94 88 GLN A C 1
ATOM 733 O O . GLN A 1 88 ? -9.275 3.287 24.163 1.00 90.94 88 GLN A O 1
ATOM 738 N N . LEU A 1 89 ? -9.570 3.521 21.949 1.00 88.06 89 LEU A N 1
ATOM 739 C CA . LEU A 1 89 ? -11.016 3.752 22.014 1.00 88.06 89 LEU A CA 1
ATOM 740 C C . LEU A 1 89 ? -11.797 2.545 22.553 1.00 88.06 89 LEU A C 1
ATOM 742 O O . LEU A 1 89 ? -12.847 2.721 23.157 1.00 88.06 89 LEU A O 1
ATOM 746 N N . GLU A 1 90 ? -11.312 1.325 22.315 1.00 87.94 90 GLU A N 1
ATOM 747 C CA . GLU A 1 90 ? -11.895 0.096 22.871 1.00 87.94 90 GLU A CA 1
ATOM 748 C C . GLU A 1 90 ? -11.568 -0.089 24.363 1.00 87.94 90 GLU A C 1
ATOM 750 O O . GLU A 1 90 ? -12.342 -0.727 25.063 1.00 87.94 90 GLU A O 1
ATOM 755 N N . ALA A 1 91 ? -10.449 0.452 24.858 1.00 87.12 91 ALA A N 1
ATOM 756 C CA . ALA A 1 91 ? -10.058 0.381 26.271 1.00 87.12 91 ALA A CA 1
ATOM 757 C C . ALA A 1 91 ? -10.698 1.476 27.146 1.00 87.12 91 ALA A C 1
ATOM 759 O O . ALA A 1 91 ? -10.686 1.368 28.369 1.00 87.12 91 ALA A O 1
ATOM 760 N N . GLU A 1 92 ? -11.213 2.539 26.525 1.00 78.94 92 GLU A N 1
ATOM 761 C CA . GLU A 1 92 ? -11.983 3.609 27.174 1.00 78.94 92 GLU A CA 1
ATOM 762 C C . GLU A 1 92 ? -13.482 3.243 27.339 1.00 78.94 92 GLU A C 1
ATOM 764 O O . GLU A 1 92 ? -14.242 4.045 27.885 1.00 78.94 92 GLU A O 1
ATOM 769 N N . GLN A 1 93 ? -13.896 2.046 26.885 1.00 59.91 93 GLN A N 1
ATOM 770 C CA . GLN A 1 93 ? -15.230 1.438 27.060 1.00 59.91 93 GLN A CA 1
ATOM 771 C C . GLN A 1 93 ? -15.282 0.514 28.280 1.00 59.91 93 GLN A C 1
ATOM 773 O O . GLN A 1 93 ? -16.352 0.487 28.931 1.00 59.91 93 GLN A O 1
#

Sequence (93 aa):
MEDLDWLGSPGHTEHLAALRSQRRRLLGLTEDIREVQRRLAGLDPSEFWRGGAQRAYRDRIQEIVHELRRVLVYLTEAQEQIERTIRQLEAEQ

Foldseek 3Di:
DDDDVPVCPVVLVVVLVVLVVVLVVLVVVLVVLVVVLVVLVPDDCPVPDDDPVNVVVVVVSVVVSVVSVVVNVVSVVVNVVSVVVSVVSVVVD

InterPro domains:
  IPR036689 ESAT-6-like superfamily [SSF140453] (28-88)

Radius of gyration: 22.02 Å; chains: 1; bounding box: 53×20×65 Å

Secondary structure (DSSP, 8-state):
----SSTT-HHHHHHHHHHHHHHHHHHHHHHHHHHHHHHHHT--GGGT--THHHHHHHHHHHHHHHHHHHHHHHHHHHHHHHHHHHHHHHHT-